Protein AF-A0A0N4T2N2-F1 (afdb_monomer_lite)

Sequence (114 aa):
MRLKLHIGTLETINTDWIQYIQQVPATKRQQEKDKYAQIVEDKRGILNLISEGKEVIITLNMYMDDSESVIQRLKEGEIKEQPTQITYYSTVNLPQLPLPTFSGNPMERTVEQL

Foldseek 3Di:
DVLVVVLVVLVVVLVVLVVVLVPDDPVCNVVSVVVLVVQCPDCCHSVNSSVVSVVVVVVVVVVVVVVVVVVVCVVVVVPDPPPPPPVPDPPPPDPDDDDPPDPDDPPPPDDDDD

Structure (mmCIF, N/CA/C/O backbone):
data_AF-A0A0N4T2N2-F1
#
_entry.id   AF-A0A0N4T2N2-F1
#
loop_
_atom_site.group_PDB
_atom_site.id
_atom_site.type_symbol
_atom_site.label_atom_id
_atom_site.label_alt_id
_atom_site.label_comp_id
_atom_site.label_asym_id
_atom_site.label_entity_id
_atom_site.label_seq_id
_atom_site.pdbx_PDB_ins_code
_atom_site.Cartn_x
_atom_site.Cartn_y
_atom_site.Cartn_z
_atom_site.occupancy
_atom_site.B_iso_or_equiv
_atom_site.auth_seq_id
_atom_site.auth_comp_id
_atom_site.auth_asym_id
_atom_site.auth_atom_id
_atom_site.pdbx_PDB_model_num
ATOM 1 N N . MET A 1 1 ? 7.256 11.215 -8.082 1.00 87.00 1 MET A N 1
ATOM 2 C CA . MET A 1 1 ? 6.055 10.454 -8.509 1.00 87.00 1 MET A CA 1
ATOM 3 C C . MET A 1 1 ? 4.861 10.764 -7.612 1.00 87.00 1 MET A C 1
ATOM 5 O O . MET A 1 1 ? 5.006 10.671 -6.400 1.00 87.00 1 MET A O 1
ATOM 9 N N . ARG A 1 2 ? 3.684 11.085 -8.179 1.00 95.00 2 ARG A N 1
ATOM 10 C CA . ARG A 1 2 ? 2.445 11.336 -7.403 1.00 95.00 2 ARG A CA 1
ATOM 11 C C . ARG A 1 2 ? 1.995 10.121 -6.583 1.00 95.00 2 ARG A C 1
ATOM 13 O O . ARG A 1 2 ? 1.518 10.290 -5.471 1.00 95.00 2 ARG A O 1
ATOM 20 N N . LEU A 1 3 ? 2.229 8.908 -7.089 1.00 95.81 3 LEU A N 1
ATOM 21 C CA . LEU A 1 3 ? 1.919 7.667 -6.373 1.00 95.81 3 LEU A CA 1
ATOM 22 C C . LEU A 1 3 ? 2.593 7.611 -4.992 1.00 95.81 3 LEU A C 1
ATOM 24 O O . LEU A 1 3 ? 1.928 7.310 -4.010 1.00 95.81 3 LEU A O 1
ATOM 28 N N . LYS A 1 4 ? 3.872 8.004 -4.893 1.00 97.19 4 LYS A N 1
ATOM 29 C CA . LYS A 1 4 ? 4.612 8.056 -3.619 1.00 97.19 4 LYS A CA 1
ATOM 30 C C . LYS A 1 4 ? 3.940 8.956 -2.581 1.00 97.19 4 LYS A C 1
ATOM 32 O O . LYS A 1 4 ? 3.894 8.592 -1.413 1.00 97.19 4 LYS A O 1
ATOM 37 N N . LEU A 1 5 ? 3.388 10.093 -3.010 1.00 97.88 5 LEU A N 1
ATOM 38 C CA . LEU A 1 5 ? 2.635 10.984 -2.126 1.00 97.88 5 LEU A CA 1
ATOM 39 C C . LEU A 1 5 ? 1.364 10.299 -1.607 1.00 97.88 5 LEU A C 1
ATOM 41 O O . LEU A 1 5 ? 1.116 10.318 -0.408 1.00 97.88 5 LEU A O 1
ATOM 45 N N . HIS A 1 6 ? 0.589 9.669 -2.493 1.00 97.50 6 HIS A N 1
ATOM 46 C CA . HIS A 1 6 ? -0.658 9.002 -2.111 1.00 97.50 6 HIS A CA 1
ATOM 47 C C . HIS A 1 6 ? -0.434 7.806 -1.182 1.00 97.50 6 HIS A C 1
ATOM 49 O O . HIS A 1 6 ? -1.182 7.654 -0.220 1.00 97.50 6 HIS A O 1
ATOM 55 N N . ILE A 1 7 ? 0.610 7.004 -1.414 1.00 98.19 7 ILE A N 1
ATOM 56 C CA . ILE A 1 7 ? 0.981 5.919 -0.496 1.00 98.19 7 ILE A CA 1
ATOM 57 C C . ILE A 1 7 ? 1.357 6.479 0.876 1.00 98.19 7 ILE A C 1
ATOM 59 O O . ILE A 1 7 ? 0.832 5.997 1.874 1.00 98.19 7 ILE A O 1
ATOM 63 N N . GLY A 1 8 ? 2.144 7.559 0.928 1.00 98.19 8 GLY A N 1
ATOM 64 C CA . GLY A 1 8 ? 2.445 8.240 2.191 1.00 98.19 8 GLY A CA 1
ATOM 65 C C . GLY A 1 8 ? 1.191 8.750 2.913 1.00 98.19 8 GLY A C 1
ATOM 66 O O . GLY A 1 8 ? 1.067 8.598 4.121 1.00 98.19 8 GLY A O 1
ATOM 67 N N . THR A 1 9 ? 0.209 9.295 2.185 1.00 98.25 9 THR A N 1
ATOM 68 C CA . THR A 1 9 ? -1.078 9.698 2.779 1.00 98.25 9 THR A CA 1
ATOM 69 C C . THR A 1 9 ? -1.837 8.509 3.373 1.00 98.25 9 THR A C 1
ATOM 71 O O . THR A 1 9 ? -2.384 8.633 4.466 1.00 98.25 9 THR A O 1
ATOM 74 N N . LEU A 1 10 ? -1.858 7.357 2.694 1.00 97.44 10 LEU A N 1
ATOM 75 C CA . LEU A 1 10 ? -2.494 6.147 3.224 1.00 97.44 10 LEU A CA 1
ATOM 76 C C . LEU A 1 10 ? -1.785 5.632 4.484 1.00 97.44 10 LEU A C 1
ATOM 78 O O . LEU A 1 10 ? -2.459 5.224 5.426 1.00 97.44 10 LEU A O 1
ATOM 82 N N . GLU A 1 11 ? -0.452 5.689 4.541 1.00 98.31 11 GLU A N 1
ATOM 83 C CA . GLU A 1 11 ? 0.316 5.327 5.741 1.00 98.31 11 GLU A CA 1
ATOM 84 C C . GLU A 1 11 ? -0.035 6.215 6.940 1.00 98.31 11 GLU A C 1
ATOM 86 O O . GLU A 1 11 ? -0.254 5.706 8.045 1.00 98.31 11 GLU A O 1
ATOM 91 N N . THR A 1 12 ? -0.144 7.529 6.718 1.00 98.56 12 THR A N 1
ATOM 92 C CA . THR A 1 12 ? -0.568 8.476 7.756 1.00 98.56 12 THR A CA 1
ATOM 93 C C . THR A 1 12 ? -1.989 8.175 8.221 1.00 98.56 12 THR A C 1
ATOM 95 O O . THR A 1 12 ? -2.200 7.992 9.414 1.00 98.56 12 THR A O 1
ATOM 98 N N . ILE A 1 13 ? -2.946 8.018 7.298 1.00 97.81 13 ILE A N 1
ATOM 99 C CA . ILE A 1 13 ? -4.345 7.697 7.635 1.00 97.81 13 ILE A CA 1
ATOM 100 C C . ILE A 1 13 ? -4.437 6.395 8.437 1.00 97.81 13 ILE A C 1
ATOM 102 O O . ILE A 1 13 ? -5.177 6.320 9.417 1.00 97.81 13 ILE A O 1
ATOM 106 N N . ASN A 1 14 ? -3.683 5.367 8.044 1.00 97.88 14 ASN A N 1
ATOM 107 C CA . ASN A 1 14 ? -3.653 4.098 8.760 1.00 97.88 14 ASN A CA 1
ATOM 108 C C . ASN A 1 14 ? -3.132 4.272 10.196 1.00 97.88 14 ASN A C 1
ATOM 110 O O . ASN A 1 14 ? -3.710 3.739 11.142 1.00 97.88 14 ASN A O 1
ATOM 114 N N . THR A 1 15 ? -2.064 5.055 10.362 1.00 98.38 15 THR A N 1
ATOM 115 C CA . THR A 1 15 ? -1.478 5.364 11.674 1.00 98.38 15 THR A CA 1
ATOM 116 C C . THR A 1 15 ? -2.457 6.146 12.550 1.00 98.38 15 THR A C 1
ATOM 118 O O . THR A 1 15 ? -2.694 5.763 13.698 1.00 98.38 15 THR A O 1
ATOM 121 N N . ASP A 1 16 ? -3.086 7.181 11.993 1.00 98.19 16 ASP A N 1
ATOM 122 C CA . ASP A 1 16 ? -4.072 8.016 12.680 1.00 98.19 16 ASP A CA 1
ATOM 123 C C . ASP A 1 16 ? -5.287 7.195 13.130 1.00 98.19 16 ASP A C 1
ATOM 125 O O . ASP A 1 16 ? -5.786 7.374 14.243 1.00 98.19 16 ASP A O 1
ATOM 129 N N . TRP A 1 17 ? -5.745 6.244 12.309 1.00 97.50 17 TRP A N 1
ATOM 130 C CA . TRP A 1 17 ? -6.850 5.360 12.677 1.00 97.50 17 TRP A CA 1
ATOM 131 C C . TRP A 1 17 ? -6.463 4.415 13.823 1.00 97.50 17 TRP A C 1
ATOM 133 O O . TRP A 1 17 ? -7.205 4.286 14.800 1.00 97.50 17 TRP A O 1
ATOM 143 N N . ILE A 1 18 ? -5.274 3.806 13.775 1.00 97.69 18 ILE A N 1
ATOM 144 C CA . ILE A 1 18 ? -4.772 2.974 14.880 1.00 97.69 18 ILE A CA 1
ATOM 145 C C . ILE A 1 18 ? -4.702 3.793 16.177 1.00 97.69 18 ILE A C 1
ATOM 147 O O . ILE A 1 18 ? -5.155 3.331 17.229 1.00 97.69 18 ILE A O 1
ATOM 151 N N . GLN A 1 19 ? -4.191 5.023 16.105 1.00 98.31 19 GLN A N 1
ATOM 152 C CA . GLN A 1 19 ? -4.119 5.927 17.249 1.00 98.31 19 GLN A CA 1
ATOM 153 C C . GLN A 1 19 ? -5.516 6.292 17.773 1.00 98.31 19 GLN A C 1
ATOM 155 O O . GLN A 1 19 ? -5.755 6.236 18.981 1.00 98.31 19 GLN A O 1
ATOM 160 N N . TYR A 1 20 ? -6.467 6.595 16.888 1.00 98.00 20 TYR A N 1
ATOM 161 C CA . TYR A 1 20 ? -7.859 6.853 17.255 1.00 98.00 20 TYR A CA 1
ATOM 162 C C . TYR A 1 20 ? -8.465 5.681 18.043 1.00 98.00 20 TYR A C 1
ATOM 164 O O . TYR A 1 20 ? -9.015 5.883 19.126 1.00 98.00 20 TYR A O 1
ATOM 172 N N . ILE A 1 21 ? -8.294 4.442 17.569 1.00 97.81 21 ILE A N 1
ATOM 173 C CA . ILE A 1 21 ? -8.802 3.232 18.243 1.00 97.81 21 ILE A CA 1
ATOM 174 C C . ILE A 1 21 ? -8.226 3.089 19.662 1.00 97.81 21 ILE A C 1
ATOM 176 O O . ILE A 1 21 ? -8.903 2.616 20.580 1.00 97.81 21 ILE A O 1
ATOM 180 N N . GLN A 1 22 ? -6.975 3.492 19.877 1.00 96.50 22 GLN A N 1
ATOM 181 C CA . GLN A 1 22 ? -6.362 3.459 21.206 1.00 96.50 22 GLN A CA 1
ATOM 182 C C . GLN A 1 22 ? -6.959 4.519 22.143 1.00 96.50 22 GLN A C 1
ATOM 184 O O . GLN A 1 22 ? -7.133 4.255 23.336 1.00 96.50 22 GLN A O 1
ATOM 189 N N . GLN A 1 23 ? -7.315 5.685 21.602 1.00 97.06 23 GLN A N 1
ATOM 190 C CA . GLN A 1 23 ? -7.826 6.831 22.356 1.00 97.06 23 GLN A CA 1
ATOM 191 C C . GLN A 1 23 ? -9.327 6.758 22.665 1.00 97.06 23 GLN A C 1
ATOM 193 O O . GLN A 1 23 ? -9.778 7.379 23.629 1.00 97.06 23 GLN A O 1
ATOM 198 N N . VAL A 1 24 ? -10.118 6.000 21.897 1.00 96.88 24 VAL A N 1
ATOM 199 C CA . VAL A 1 24 ? -11.556 5.880 22.176 1.00 96.88 24 VAL A CA 1
ATOM 200 C C . VAL A 1 24 ? -11.839 5.182 23.519 1.00 96.88 24 VAL A C 1
ATOM 202 O O . VAL A 1 24 ? -11.059 4.326 23.968 1.00 96.88 24 VAL A O 1
ATOM 205 N N . PRO A 1 25 ? -12.987 5.493 24.161 1.00 97.62 25 PRO A N 1
ATOM 206 C CA . PRO A 1 25 ? -13.425 4.816 25.377 1.00 97.62 25 PRO A CA 1
ATOM 207 C C . PRO A 1 25 ? -13.490 3.295 25.211 1.00 97.62 25 PRO A C 1
ATOM 209 O O . PRO A 1 25 ? -13.866 2.789 24.151 1.00 97.62 25 PRO A O 1
ATOM 212 N N . ALA A 1 26 ? -13.203 2.556 26.287 1.00 95.19 26 ALA A N 1
ATOM 213 C CA . ALA A 1 26 ? -13.185 1.089 26.274 1.00 95.19 26 ALA A CA 1
ATOM 214 C C . ALA A 1 26 ? -14.503 0.470 25.771 1.00 95.19 26 ALA A C 1
ATOM 216 O O . ALA A 1 26 ? -14.473 -0.541 25.075 1.00 95.19 26 ALA A O 1
ATOM 217 N N . THR A 1 27 ? -15.639 1.120 26.042 1.00 95.94 27 THR A N 1
ATOM 218 C CA . THR A 1 27 ? -16.972 0.698 25.582 1.00 95.94 27 THR A CA 1
ATOM 219 C C . THR A 1 27 ? -17.142 0.722 24.062 1.00 95.94 27 THR A C 1
ATOM 221 O O . THR A 1 27 ? -17.963 -0.025 23.543 1.00 95.94 27 THR A O 1
ATOM 224 N N . LYS A 1 28 ? -16.375 1.551 23.339 1.00 95.94 28 LYS A N 1
ATOM 225 C CA . LYS A 1 28 ? -16.406 1.659 21.866 1.00 95.94 28 LYS A CA 1
ATOM 226 C C . LYS A 1 28 ? -15.194 1.024 21.187 1.00 95.94 28 LYS A C 1
ATOM 228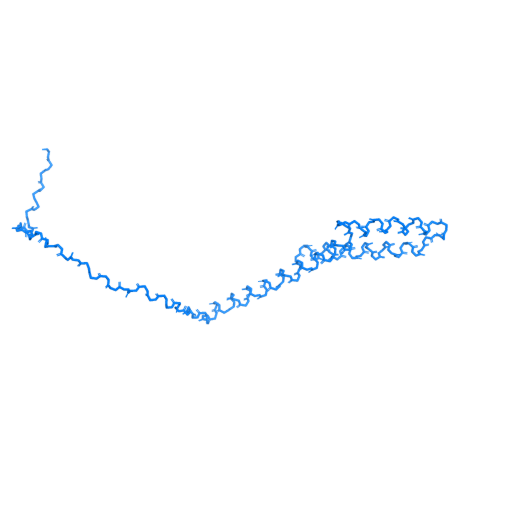 O O . LYS A 1 28 ? -15.238 0.730 19.998 1.00 95.94 28 LYS A O 1
ATOM 233 N N . ARG A 1 29 ? -14.112 0.789 21.932 1.00 96.50 29 ARG A N 1
ATOM 234 C CA . ARG A 1 29 ? -12.836 0.305 21.391 1.00 96.50 29 ARG A CA 1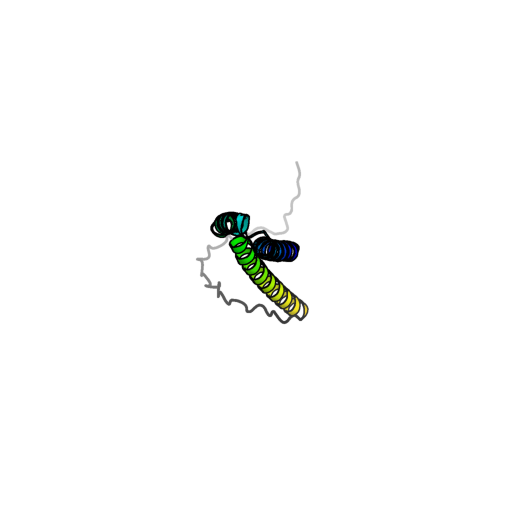
ATOM 235 C C . ARG A 1 29 ? -12.960 -1.003 20.617 1.00 96.50 29 ARG A C 1
ATOM 237 O O . ARG A 1 29 ? -12.337 -1.125 19.571 1.00 96.50 29 ARG A O 1
ATOM 244 N N . GLN A 1 30 ? -13.734 -1.967 21.118 1.00 97.12 30 GLN A N 1
ATOM 245 C CA . GLN A 1 30 ? -13.895 -3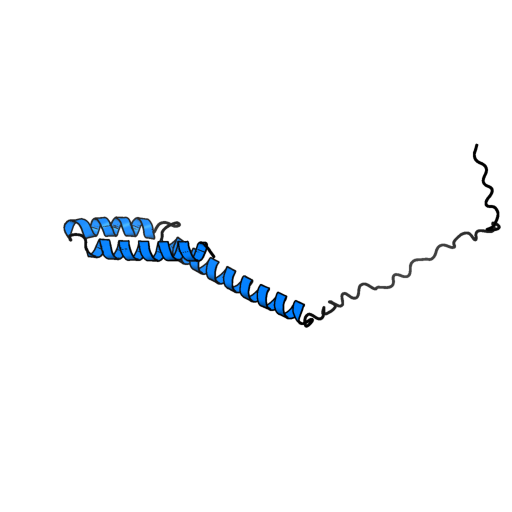.245 20.420 1.00 97.12 30 GLN A CA 1
ATOM 246 C C . GLN A 1 30 ? -14.601 -3.055 19.073 1.00 97.12 30 GLN A C 1
ATOM 248 O O . GLN A 1 30 ? -14.102 -3.514 18.057 1.00 97.12 30 GLN A O 1
ATOM 253 N N . GLN A 1 31 ? -15.678 -2.268 19.048 1.00 97.19 31 GLN A N 1
ATOM 254 C CA . GLN A 1 31 ? -16.400 -1.952 17.818 1.00 97.19 31 GLN A CA 1
ATOM 255 C C . GLN A 1 31 ? -15.500 -1.274 16.770 1.00 97.19 31 GLN A C 1
ATOM 257 O O . GLN A 1 31 ? -15.573 -1.603 15.589 1.00 97.19 31 GLN A O 1
ATOM 262 N N . GLU A 1 32 ? -14.649 -0.329 17.179 1.00 97.69 32 GLU A N 1
ATOM 263 C CA . GLU A 1 32 ? -13.728 0.339 16.249 1.00 97.69 32 GLU A CA 1
ATOM 264 C C . GLU A 1 32 ? -12.608 -0.593 15.757 1.00 97.69 32 GLU A C 1
ATOM 266 O O . GLU A 1 32 ? -12.218 -0.513 14.592 1.00 97.69 32 GLU A O 1
ATOM 271 N N . LYS A 1 33 ? -12.138 -1.529 16.596 1.00 97.44 33 LYS A N 1
ATOM 272 C CA . LYS A 1 33 ? -11.216 -2.593 16.167 1.00 97.44 33 LYS A CA 1
ATOM 273 C C . LYS A 1 33 ? -11.848 -3.508 15.124 1.00 97.44 33 LYS A C 1
ATOM 275 O O . LYS A 1 33 ? -11.189 -3.819 14.139 1.00 97.44 33 LYS A O 1
ATOM 280 N N . ASP A 1 34 ? -13.103 -3.901 15.319 1.00 97.56 34 ASP A N 1
ATOM 281 C CA . ASP A 1 34 ? -13.799 -4.799 14.396 1.00 97.56 34 ASP A CA 1
ATOM 282 C C . ASP A 1 34 ? -14.002 -4.131 13.024 1.00 97.56 34 ASP A C 1
ATOM 284 O O . ASP A 1 34 ? -13.773 -4.754 11.990 1.00 97.56 34 ASP A O 1
ATOM 288 N N . LYS A 1 35 ? -14.338 -2.831 12.995 1.00 96.62 35 LYS A N 1
ATOM 289 C CA . LYS A 1 35 ? -14.399 -2.045 11.746 1.00 96.62 35 LYS A CA 1
ATOM 290 C C . LYS A 1 35 ? -13.046 -1.979 11.039 1.00 96.62 35 LYS A C 1
ATOM 292 O O . LYS A 1 35 ? -12.978 -2.143 9.824 1.00 96.62 35 LYS A O 1
ATOM 297 N N . TYR A 1 36 ? -11.978 -1.724 11.792 1.00 97.50 36 TYR A N 1
ATOM 298 C CA . TYR A 1 36 ? -10.630 -1.679 11.235 1.00 97.50 36 TYR A CA 1
ATOM 299 C C . TYR A 1 36 ? -10.212 -3.042 10.668 1.00 97.50 36 TYR A C 1
ATOM 301 O O . TYR A 1 36 ? -9.705 -3.100 9.552 1.00 97.50 36 TYR A O 1
ATOM 309 N N . ALA A 1 37 ? -10.491 -4.136 11.383 1.00 96.62 37 ALA A N 1
ATOM 310 C CA . ALA A 1 37 ? -10.215 -5.492 10.913 1.00 96.62 37 ALA A 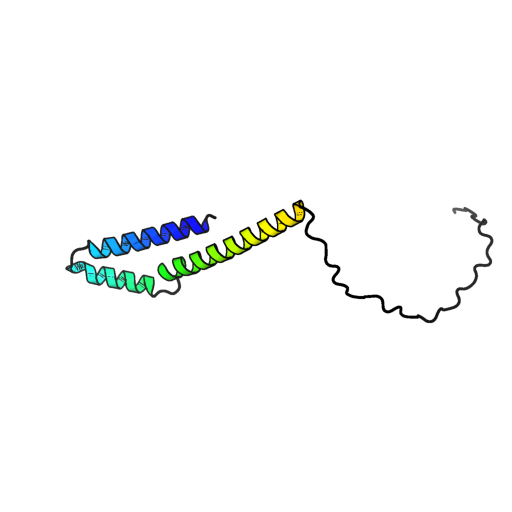CA 1
ATOM 311 C C . ALA A 1 37 ? -10.921 -5.787 9.580 1.00 96.62 37 ALA A C 1
ATOM 313 O O . ALA A 1 37 ? -10.264 -6.225 8.641 1.00 96.62 37 ALA A O 1
ATOM 314 N N . GLN A 1 38 ? -12.206 -5.433 9.447 1.00 96.50 38 GLN A N 1
ATOM 315 C CA . GLN A 1 38 ? -12.945 -5.597 8.187 1.00 96.50 38 GLN A CA 1
ATOM 316 C C . GLN A 1 38 ? -12.294 -4.857 7.010 1.00 96.50 38 GLN A C 1
ATOM 318 O O . GLN A 1 38 ? -12.231 -5.389 5.905 1.00 96.50 38 GLN A O 1
ATOM 323 N N . ILE A 1 39 ? -11.795 -3.637 7.232 1.00 94.94 39 ILE A N 1
ATOM 324 C CA . ILE A 1 39 ? -11.120 -2.856 6.184 1.00 94.94 39 ILE A CA 1
ATOM 325 C C . ILE A 1 39 ? -9.755 -3.453 5.837 1.00 94.94 39 ILE A C 1
ATOM 327 O O . ILE A 1 39 ? -9.351 -3.409 4.680 1.00 94.94 39 ILE A O 1
ATOM 331 N N . VAL A 1 40 ? -9.024 -3.974 6.820 1.00 94.19 40 VAL A N 1
ATOM 332 C CA . VAL A 1 40 ? -7.695 -4.561 6.605 1.00 94.19 40 VAL A CA 1
ATOM 333 C C . VAL A 1 40 ? -7.770 -5.911 5.895 1.00 94.19 40 VAL A C 1
ATOM 335 O O . VAL A 1 40 ? -6.910 -6.202 5.067 1.00 94.19 40 VAL A O 1
ATOM 338 N N . GLU A 1 41 ? -8.782 -6.719 6.202 1.00 94.25 41 GLU A N 1
ATOM 339 C CA . GLU A 1 41 ? -9.004 -8.028 5.579 1.00 94.25 41 GLU A CA 1
ATOM 340 C C . GLU A 1 41 ? -9.512 -7.923 4.134 1.00 94.25 41 GLU A C 1
ATOM 342 O O . GLU A 1 41 ? -9.365 -8.870 3.357 1.00 94.25 41 GLU A O 1
ATOM 347 N N . ASP A 1 42 ? -10.078 -6.777 3.742 1.00 95.31 42 ASP A N 1
ATOM 348 C CA . ASP A 1 42 ? -10.489 -6.547 2.362 1.00 95.31 42 ASP A CA 1
ATOM 349 C C . ASP A 1 42 ? -9.287 -6.604 1.402 1.00 95.31 42 ASP A C 1
ATOM 351 O O . ASP A 1 42 ? -8.199 -6.077 1.657 1.00 95.31 42 ASP A O 1
ATOM 355 N N . LYS A 1 43 ? -9.484 -7.211 0.228 1.00 93.31 43 LYS A N 1
ATOM 356 C CA . LYS A 1 43 ? -8.424 -7.326 -0.787 1.00 93.31 43 LYS A CA 1
ATOM 357 C C . LYS A 1 43 ? -7.946 -5.955 -1.277 1.00 93.31 43 LYS A C 1
ATOM 359 O O . LYS A 1 43 ? -6.774 -5.798 -1.592 1.00 93.31 43 LYS A O 1
ATOM 364 N N . ARG A 1 44 ? -8.838 -4.964 -1.327 1.00 93.38 44 ARG A N 1
ATOM 365 C CA . ARG A 1 44 ? -8.525 -3.554 -1.607 1.00 93.38 44 ARG A CA 1
ATOM 366 C C . ARG A 1 44 ? -8.400 -2.737 -0.317 1.00 93.38 44 ARG A C 1
ATOM 368 O O . ARG A 1 44 ? -8.491 -1.511 -0.349 1.00 93.38 44 ARG A O 1
ATOM 375 N N . GLY A 1 45 ? -8.178 -3.415 0.803 1.00 95.88 45 GLY A N 1
ATOM 376 C CA . GLY A 1 45 ? -7.926 -2.835 2.105 1.00 95.88 45 GLY A CA 1
ATOM 377 C C . GLY A 1 45 ? -6.667 -1.980 2.133 1.00 95.88 45 GLY A C 1
ATOM 378 O O . GLY A 1 45 ? -5.745 -2.140 1.330 1.00 95.88 45 GLY A O 1
ATOM 379 N N . ILE A 1 46 ? -6.621 -1.062 3.097 1.00 96.19 46 ILE A N 1
ATOM 380 C CA . ILE A 1 46 ? -5.583 -0.028 3.172 1.00 96.19 46 ILE A CA 1
ATOM 381 C C . ILE A 1 46 ? -4.161 -0.603 3.244 1.00 96.19 46 ILE A C 1
ATOM 383 O O . ILE A 1 46 ? -3.264 -0.077 2.588 1.00 96.19 46 ILE A O 1
ATOM 387 N N . LEU A 1 47 ? -3.950 -1.710 3.969 1.00 96.38 47 LEU A N 1
ATOM 388 C CA . LEU A 1 47 ? -2.629 -2.340 4.076 1.00 96.38 47 LEU A CA 1
ATOM 389 C C . LEU A 1 47 ? -2.179 -2.969 2.754 1.00 96.38 47 LEU A C 1
ATOM 391 O O . LEU A 1 47 ? -1.023 -2.799 2.370 1.00 96.38 47 LEU A O 1
ATOM 395 N N . ASN A 1 48 ? -3.093 -3.627 2.035 1.00 97.19 48 ASN A N 1
ATOM 396 C CA . ASN A 1 48 ? -2.800 -4.200 0.722 1.00 97.19 48 ASN A CA 1
ATOM 397 C C . ASN A 1 48 ? -2.459 -3.094 -0.282 1.00 97.19 48 ASN A C 1
ATOM 399 O O . ASN A 1 48 ? -1.436 -3.176 -0.955 1.00 97.19 48 ASN A O 1
ATOM 403 N N . LEU A 1 49 ? -3.237 -2.005 -0.304 1.00 96.81 49 LEU A N 1
ATOM 404 C CA . LEU A 1 49 ? -2.969 -0.852 -1.170 1.00 96.81 49 LEU A CA 1
ATOM 405 C C . LEU A 1 49 ? -1.617 -0.187 -0.876 1.00 96.81 49 LEU A C 1
ATOM 407 O O . LEU A 1 49 ? -0.896 0.173 -1.807 1.00 96.81 49 LEU A O 1
ATOM 411 N N . ILE A 1 50 ? -1.253 -0.029 0.402 1.00 97.94 50 ILE A N 1
ATOM 412 C CA . ILE A 1 50 ? 0.065 0.492 0.794 1.00 97.94 50 ILE A CA 1
ATOM 413 C C . ILE A 1 50 ? 1.173 -0.452 0.316 1.00 97.94 50 ILE A C 1
ATOM 415 O O . ILE A 1 50 ? 2.156 0.014 -0.260 1.00 97.94 50 ILE A O 1
ATOM 419 N N . SER A 1 51 ? 1.023 -1.760 0.542 1.00 97.50 51 SER A N 1
ATOM 420 C CA . SER A 1 51 ? 2.023 -2.762 0.164 1.00 97.50 51 SER A CA 1
ATOM 421 C C . SER A 1 51 ? 2.236 -2.803 -1.349 1.00 97.50 51 SER A C 1
ATOM 423 O O . SER A 1 51 ? 3.353 -2.598 -1.819 1.00 97.50 51 SER A O 1
ATOM 425 N N . GLU A 1 52 ? 1.167 -2.995 -2.124 1.00 97.25 52 GLU A N 1
ATOM 426 C CA . GLU A 1 52 ? 1.223 -3.022 -3.590 1.00 97.25 52 GLU A CA 1
ATOM 427 C C . GLU A 1 52 ? 1.769 -1.703 -4.150 1.00 97.25 52 GLU A C 1
ATOM 429 O O . GLU A 1 52 ? 2.605 -1.689 -5.052 1.00 97.25 52 GLU A O 1
ATOM 434 N N . GLY A 1 53 ? 1.349 -0.575 -3.575 1.00 97.44 53 GLY A N 1
ATOM 435 C CA . GLY A 1 53 ? 1.841 0.737 -3.965 1.00 97.44 53 GLY A CA 1
ATOM 436 C C . GLY A 1 53 ? 3.345 0.909 -3.759 1.00 97.44 53 GLY A C 1
ATOM 437 O O . GLY A 1 53 ? 4.009 1.492 -4.618 1.00 97.44 53 GLY A O 1
ATOM 438 N N . LYS A 1 54 ? 3.900 0.396 -2.654 1.00 98.12 54 LYS A N 1
ATOM 439 C CA . LYS A 1 54 ? 5.350 0.413 -2.402 1.00 98.12 54 LYS A CA 1
ATOM 440 C C . LYS A 1 54 ? 6.112 -0.427 -3.418 1.00 98.12 54 LYS A C 1
ATOM 442 O O . LYS A 1 54 ? 7.091 0.073 -3.967 1.00 98.12 54 LYS A O 1
ATOM 447 N N . GLU A 1 55 ? 5.635 -1.631 -3.717 1.00 98.25 55 GLU A N 1
ATOM 448 C CA . GLU A 1 55 ? 6.246 -2.509 -4.726 1.00 98.25 55 GLU A CA 1
ATOM 449 C C . GLU A 1 55 ? 6.280 -1.847 -6.110 1.00 98.25 55 GLU A C 1
ATOM 451 O O . GLU A 1 55 ? 7.314 -1.831 -6.784 1.00 98.25 55 GLU A O 1
ATOM 456 N N . VAL A 1 56 ? 5.179 -1.202 -6.513 1.00 98.12 56 VAL A N 1
ATOM 457 C CA . VAL A 1 56 ? 5.120 -0.437 -7.767 1.00 98.12 56 VAL A CA 1
ATOM 458 C C . VAL A 1 56 ? 6.106 0.732 -7.755 1.00 98.12 56 VAL A C 1
ATOM 460 O O . VAL A 1 56 ? 6.787 0.965 -8.752 1.00 98.12 56 VAL A O 1
ATOM 463 N N . ILE A 1 57 ? 6.216 1.472 -6.646 1.00 98.00 57 ILE A N 1
ATOM 464 C CA . ILE A 1 57 ? 7.176 2.581 -6.531 1.00 98.00 57 ILE A CA 1
ATOM 465 C C . ILE A 1 57 ? 8.616 2.078 -6.651 1.00 98.00 57 ILE A C 1
ATOM 467 O O . ILE A 1 57 ? 9.402 2.702 -7.360 1.00 98.00 57 ILE A O 1
ATOM 471 N N . ILE A 1 58 ? 8.962 0.975 -5.983 1.00 98.19 58 ILE A N 1
ATOM 472 C CA . ILE A 1 58 ? 10.301 0.375 -6.051 1.00 98.19 58 ILE A CA 1
ATOM 473 C C . ILE A 1 58 ? 10.611 -0.034 -7.489 1.00 98.19 58 ILE A C 1
ATOM 475 O O . ILE A 1 58 ? 11.621 0.397 -8.038 1.00 98.19 58 ILE A O 1
ATOM 479 N N . THR A 1 59 ? 9.701 -0.779 -8.118 1.00 98.12 59 THR A N 1
ATOM 480 C CA . THR A 1 59 ? 9.864 -1.265 -9.493 1.00 98.12 59 THR A CA 1
ATOM 481 C C . THR A 1 59 ? 10.060 -0.106 -10.470 1.00 98.12 59 THR A C 1
ATOM 483 O O . THR A 1 59 ? 10.967 -0.129 -11.296 1.00 98.12 59 THR A O 1
ATOM 486 N N . LEU A 1 60 ? 9.245 0.946 -10.358 1.00 97.19 60 LEU A N 1
ATOM 487 C CA . LEU A 1 60 ? 9.365 2.121 -11.221 1.00 97.19 60 LEU A CA 1
ATOM 488 C C . LEU A 1 60 ? 10.679 2.875 -11.006 1.00 97.19 60 LEU A C 1
ATOM 490 O O . LEU A 1 60 ? 11.279 3.292 -11.991 1.00 97.19 60 LEU A O 1
ATOM 494 N N . ASN A 1 61 ? 11.136 3.031 -9.760 1.00 96.88 61 ASN A N 1
ATOM 495 C CA . ASN A 1 61 ? 12.426 3.669 -9.494 1.00 96.88 61 ASN A CA 1
ATOM 496 C C . ASN A 1 61 ? 13.574 2.856 -10.103 1.00 96.88 61 ASN A C 1
ATOM 498 O O . ASN A 1 61 ? 14.405 3.439 -10.783 1.00 96.88 61 ASN A O 1
ATOM 502 N N . MET A 1 62 ? 13.564 1.525 -9.956 1.00 97.44 62 MET A N 1
ATOM 503 C CA . MET A 1 62 ? 14.576 0.658 -10.574 1.00 97.44 62 MET A CA 1
ATOM 504 C C . MET A 1 62 ? 14.661 0.879 -12.090 1.00 97.44 62 MET A C 1
ATOM 506 O O . MET A 1 62 ? 15.740 1.113 -12.622 1.00 97.44 62 MET A O 1
ATOM 510 N N . TYR A 1 63 ? 13.520 0.890 -12.788 1.00 97.19 63 TYR A N 1
ATOM 511 C CA . TYR A 1 63 ? 13.504 1.145 -14.232 1.00 97.19 63 TYR A CA 1
ATOM 512 C C . TYR A 1 63 ? 13.921 2.570 -14.606 1.00 97.19 63 TYR A C 1
ATOM 514 O O . TYR A 1 63 ? 14.515 2.767 -15.668 1.00 97.19 63 TYR A O 1
ATOM 522 N N . MET A 1 64 ? 13.590 3.569 -13.783 1.00 95.75 64 MET A N 1
ATOM 523 C CA . MET A 1 64 ? 14.035 4.946 -14.001 1.00 95.75 64 MET A CA 1
ATOM 524 C C . MET A 1 64 ? 15.558 5.053 -13.887 1.00 95.75 64 MET A C 1
ATOM 526 O O . MET A 1 64 ? 16.174 5.637 -14.776 1.00 95.75 64 MET A O 1
ATOM 530 N N . ASP A 1 65 ? 16.145 4.436 -12.862 1.00 96.06 65 ASP A N 1
ATOM 531 C CA . ASP A 1 65 ? 17.590 4.425 -12.622 1.00 96.06 65 ASP A CA 1
ATOM 532 C C . ASP A 1 65 ? 18.332 3.682 -13.751 1.00 96.06 65 ASP A C 1
ATOM 534 O O . ASP A 1 65 ? 19.303 4.196 -14.313 1.00 96.06 65 ASP A O 1
ATOM 538 N N . ASP A 1 66 ? 17.826 2.512 -14.163 1.00 95.81 66 ASP A N 1
ATOM 539 C CA . ASP A 1 66 ? 18.365 1.750 -15.298 1.00 95.81 66 ASP A CA 1
ATOM 540 C C . ASP A 1 66 ? 18.310 2.567 -16.597 1.00 95.81 66 ASP A C 1
ATOM 542 O O . ASP A 1 66 ? 19.277 2.622 -17.362 1.00 95.81 66 ASP A O 1
ATOM 546 N N . SER A 1 67 ? 17.184 3.241 -16.846 1.00 95.12 67 SER A N 1
ATOM 547 C CA . SER A 1 67 ? 17.005 4.077 -18.037 1.00 95.12 67 SER A CA 1
ATOM 548 C C . SER A 1 67 ? 17.954 5.275 -18.032 1.00 95.12 67 SER A C 1
ATOM 550 O O . SER A 1 67 ? 18.534 5.600 -19.068 1.00 95.12 67 SER A O 1
ATOM 552 N N . GLU A 1 68 ? 18.146 5.924 -16.883 1.00 96.31 68 GLU A N 1
ATOM 553 C CA . GLU A 1 68 ? 19.092 7.030 -16.730 1.00 96.31 68 GLU A CA 1
ATOM 554 C C . GLU A 1 68 ? 20.534 6.566 -16.979 1.00 96.31 68 GLU A C 1
ATOM 556 O O . GLU A 1 68 ? 21.262 7.215 -17.735 1.00 96.31 68 GLU A O 1
ATOM 561 N N . SER A 1 69 ? 20.914 5.398 -16.453 1.00 93.25 69 SER A N 1
ATOM 562 C CA . SER A 1 69 ? 22.219 4.780 -16.713 1.00 93.25 69 SER A CA 1
ATOM 563 C C . SER A 1 69 ? 22.441 4.495 -18.203 1.00 93.25 69 SER A C 1
ATOM 565 O O . SER A 1 69 ? 23.486 4.843 -18.761 1.00 93.25 69 SER A O 1
ATOM 567 N N . VAL A 1 70 ? 21.446 3.920 -18.889 1.00 94.19 70 VAL A N 1
ATOM 568 C CA . VAL A 1 70 ? 21.514 3.666 -20.338 1.00 94.19 70 VAL A CA 1
ATOM 569 C C . VAL A 1 70 ? 21.665 4.972 -21.119 1.00 94.19 70 VAL A C 1
ATOM 571 O O . VAL A 1 70 ? 22.518 5.062 -22.004 1.00 94.19 70 VAL A O 1
ATOM 574 N N . ILE A 1 71 ? 20.885 6.003 -20.781 1.00 94.12 71 ILE A N 1
ATOM 575 C CA . ILE A 1 71 ? 20.975 7.325 -21.416 1.00 94.12 71 ILE A CA 1
ATOM 576 C C . ILE A 1 71 ? 22.363 7.943 -21.205 1.00 94.12 71 ILE A C 1
ATOM 578 O O . ILE A 1 71 ? 22.905 8.543 -22.134 1.00 94.12 71 ILE A O 1
ATOM 582 N N . GLN A 1 72 ? 22.953 7.797 -20.018 1.00 93.50 72 GLN A N 1
ATOM 583 C CA . GLN A 1 72 ? 24.290 8.314 -19.729 1.00 93.50 72 GLN A CA 1
ATOM 584 C C . GLN A 1 72 ? 25.356 7.642 -20.605 1.00 93.50 72 GLN A C 1
ATOM 586 O O . GLN A 1 72 ? 26.108 8.333 -21.291 1.00 93.50 72 GLN A O 1
ATOM 591 N N . ARG A 1 73 ? 25.336 6.309 -20.699 1.00 91.75 73 ARG A N 1
ATOM 592 C CA . ARG A 1 73 ? 26.252 5.547 -21.566 1.00 91.75 73 ARG A CA 1
ATOM 593 C C . ARG A 1 73 ? 26.086 5.880 -23.051 1.00 91.75 73 ARG A C 1
ATOM 595 O O . ARG A 1 73 ? 27.067 5.875 -23.794 1.00 91.75 73 ARG A O 1
ATOM 602 N N . LEU A 1 74 ? 24.858 6.174 -23.498 1.00 90.19 74 LEU A N 1
ATOM 603 C CA . LEU A 1 74 ? 24.596 6.650 -24.864 1.00 90.19 74 LEU A CA 1
ATOM 604 C C . LEU A 1 74 ? 25.265 8.006 -25.116 1.00 90.19 74 LEU A C 1
ATOM 606 O O . LEU A 1 74 ? 25.888 8.191 -26.158 1.00 90.19 74 LEU A O 1
ATOM 610 N N . LYS A 1 75 ? 25.162 8.944 -24.166 1.00 90.31 75 LYS A N 1
ATOM 611 C CA . LYS A 1 75 ? 25.809 10.263 -24.267 1.00 90.31 75 LYS A CA 1
ATOM 612 C C . LYS A 1 75 ? 27.333 10.161 -24.288 1.00 90.31 75 LYS A C 1
ATOM 614 O O . LYS A 1 75 ? 27.981 10.935 -24.984 1.00 90.31 75 LYS A O 1
ATOM 619 N N . GLU A 1 76 ? 27.890 9.211 -23.546 1.00 90.38 76 GLU A N 1
ATOM 620 C CA . GLU A 1 76 ? 29.333 8.957 -23.465 1.00 90.38 76 GLU A CA 1
ATOM 621 C C . GLU A 1 76 ? 29.868 8.142 -24.659 1.00 90.38 76 GLU A C 1
ATOM 623 O O . GLU A 1 76 ? 31.077 7.969 -24.800 1.00 90.38 76 GLU A O 1
ATOM 628 N N . GLY A 1 77 ? 28.990 7.666 -25.553 1.00 80.69 77 GLY A N 1
ATOM 629 C CA . GLY A 1 77 ? 29.371 6.863 -26.720 1.00 80.69 77 GLY A CA 1
ATOM 630 C C . GLY A 1 77 ? 29.871 5.456 -26.364 1.00 80.69 77 GLY A C 1
ATOM 631 O O . GLY A 1 77 ? 30.500 4.794 -27.189 1.00 80.69 77 GLY A O 1
ATOM 632 N N . GLU A 1 78 ? 29.604 4.984 -25.143 1.00 69.00 78 GLU A N 1
ATOM 633 C CA . GLU A 1 78 ? 30.095 3.699 -24.629 1.00 69.00 78 GLU A CA 1
ATOM 634 C C . GLU A 1 78 ? 29.269 2.497 -25.088 1.00 69.00 78 GLU A C 1
ATOM 636 O O . GLU A 1 78 ? 29.722 1.350 -25.001 1.00 69.00 78 GLU A O 1
ATOM 641 N N . ILE A 1 79 ? 28.056 2.724 -25.594 1.00 62.88 79 ILE A N 1
ATOM 642 C CA . ILE A 1 79 ? 27.275 1.669 -26.238 1.00 62.88 79 ILE A CA 1
ATOM 643 C C . ILE A 1 79 ? 27.842 1.487 -27.643 1.00 62.88 79 ILE A C 1
ATOM 645 O O . ILE A 1 79 ? 27.324 1.984 -28.638 1.00 62.88 79 ILE A O 1
ATOM 649 N N . LYS A 1 80 ? 28.953 0.754 -27.713 1.00 60.22 80 LYS A N 1
ATOM 650 C CA . LYS A 1 80 ? 29.311 0.040 -28.931 1.00 60.22 80 LYS A CA 1
ATOM 651 C C . LYS A 1 80 ? 28.176 -0.944 -29.155 1.00 60.22 80 LYS A C 1
ATOM 653 O O . LYS A 1 80 ? 27.964 -1.809 -28.304 1.00 60.22 80 LYS A O 1
ATOM 658 N N . GLU A 1 81 ? 27.440 -0.809 -30.253 1.00 56.41 81 GLU A N 1
ATOM 659 C CA . GLU A 1 81 ? 26.654 -1.928 -30.756 1.00 56.41 81 GLU A CA 1
ATOM 660 C C . GLU A 1 81 ? 27.599 -3.132 -30.756 1.00 56.41 81 GLU A C 1
ATOM 662 O O . GLU A 1 81 ? 28.588 -3.149 -31.489 1.00 56.41 81 GLU A O 1
ATOM 667 N N . GLN A 1 82 ? 27.376 -4.114 -29.878 1.00 48.34 82 GLN A N 1
ATOM 668 C CA . GLN A 1 82 ? 27.867 -5.434 -30.218 1.00 48.34 82 GLN A CA 1
ATOM 669 C C . GLN A 1 82 ? 27.063 -5.782 -31.460 1.00 48.34 82 GLN A C 1
ATOM 671 O O . GLN A 1 82 ? 25.836 -5.877 -31.349 1.00 48.34 82 GLN A O 1
ATOM 676 N N . PRO A 1 83 ? 27.698 -5.943 -32.633 1.00 46.88 83 PRO A N 1
ATOM 677 C CA . PRO A 1 83 ? 26.987 -6.549 -33.726 1.00 46.88 83 PRO A CA 1
ATOM 678 C C . PRO A 1 83 ? 26.639 -7.927 -33.188 1.00 46.88 83 PRO A C 1
ATOM 680 O O . PRO A 1 83 ? 27.521 -8.753 -32.942 1.00 46.88 83 PRO A O 1
ATOM 683 N N . THR A 1 84 ? 25.357 -8.161 -32.924 1.00 48.47 84 THR A N 1
ATOM 684 C CA . THR A 1 84 ? 24.851 -9.520 -32.877 1.00 48.47 84 THR A CA 1
ATOM 685 C C . THR A 1 84 ? 25.193 -10.030 -34.265 1.00 48.47 84 THR A C 1
ATOM 687 O O . THR A 1 84 ? 24.557 -9.639 -35.241 1.00 48.47 84 THR A O 1
ATOM 690 N N . GLN A 1 85 ? 26.306 -10.755 -34.385 1.00 50.81 85 GLN A N 1
ATOM 691 C CA . GLN A 1 85 ? 26.739 -11.364 -35.631 1.00 50.81 85 GLN A CA 1
ATOM 692 C C . GLN A 1 85 ? 25.730 -12.464 -35.937 1.00 50.81 85 GLN A C 1
ATOM 694 O O . GLN A 1 85 ? 25.989 -13.650 -35.762 1.00 50.81 85 GLN A O 1
ATOM 699 N N . ILE A 1 86 ? 24.533 -12.071 -36.356 1.00 45.84 86 ILE A N 1
ATOM 700 C CA . ILE A 1 86 ? 23.703 -12.947 -37.140 1.00 45.84 86 ILE A CA 1
ATOM 701 C C . ILE A 1 86 ? 24.346 -12.887 -38.513 1.00 45.84 86 ILE A C 1
ATOM 703 O O . ILE A 1 86 ? 24.169 -11.931 -39.267 1.00 45.84 86 ILE A O 1
ATOM 707 N N . THR A 1 87 ? 25.194 -13.870 -38.788 1.00 45.34 87 THR A N 1
ATOM 708 C CA . THR A 1 87 ? 25.829 -14.072 -40.086 1.00 45.34 87 THR A CA 1
ATOM 709 C C . THR A 1 87 ? 24.747 -14.421 -41.113 1.00 45.34 87 THR A C 1
ATOM 711 O O . THR A 1 87 ? 24.595 -15.569 -41.514 1.00 45.34 87 THR A O 1
ATOM 714 N N . TYR A 1 88 ? 23.953 -13.439 -41.542 1.00 49.62 88 TYR A N 1
ATOM 715 C CA . TYR A 1 88 ? 22.998 -13.565 -42.643 1.00 49.62 88 TYR A CA 1
ATOM 716 C C . TYR A 1 88 ? 23.704 -13.357 -43.984 1.00 49.62 88 TYR A C 1
ATOM 718 O O . TYR A 1 88 ? 23.324 -12.500 -44.768 1.00 49.62 88 TYR A O 1
ATOM 726 N N . TYR A 1 89 ? 24.730 -14.152 -44.274 1.00 51.00 89 TYR A N 1
ATOM 727 C CA . TYR A 1 89 ? 25.230 -14.282 -45.643 1.00 51.00 89 TYR A CA 1
ATOM 728 C C . TYR A 1 89 ? 25.608 -15.737 -45.906 1.00 51.00 89 TYR A C 1
ATOM 730 O O . TYR A 1 89 ? 26.775 -16.087 -46.036 1.00 51.00 89 TYR A O 1
ATOM 738 N N . SER A 1 90 ? 24.601 -16.609 -46.009 1.00 55.94 90 SER A N 1
ATOM 739 C CA . SER A 1 90 ? 24.760 -17.738 -46.926 1.00 55.94 90 SER A CA 1
ATOM 740 C C . SER A 1 90 ? 24.663 -17.165 -48.332 1.00 55.94 90 SER A C 1
ATOM 742 O O . SER A 1 90 ? 23.589 -16.751 -48.763 1.00 55.94 90 SER A O 1
ATOM 744 N N . THR A 1 91 ? 25.789 -17.090 -49.037 1.00 60.66 91 THR A N 1
ATOM 745 C CA . THR A 1 91 ? 25.799 -16.805 -50.472 1.00 60.66 91 THR A CA 1
ATOM 746 C C . THR A 1 91 ? 25.052 -17.934 -51.177 1.00 60.66 91 THR A C 1
ATOM 748 O O . THR A 1 91 ? 25.587 -19.022 -51.381 1.00 60.66 91 THR A O 1
ATOM 751 N N . VAL A 1 92 ? 23.785 -17.702 -51.514 1.00 62.69 92 VAL A N 1
ATOM 752 C CA . VAL A 1 92 ? 23.016 -18.630 -52.342 1.00 62.69 92 VAL A CA 1
ATOM 753 C C . VAL A 1 92 ? 23.468 -18.422 -53.784 1.00 62.69 92 VAL A C 1
ATOM 755 O O . VAL A 1 92 ? 23.180 -17.392 -54.391 1.00 62.69 92 VAL A O 1
ATOM 758 N N . ASN A 1 93 ? 24.199 -19.392 -54.332 1.00 67.62 93 ASN A N 1
ATOM 759 C CA . ASN A 1 93 ? 24.498 -19.436 -55.761 1.00 67.62 93 ASN A CA 1
ATOM 760 C C . ASN A 1 93 ? 23.202 -19.745 -56.520 1.00 67.62 93 ASN A C 1
ATOM 762 O O . ASN A 1 93 ? 22.775 -20.897 -56.587 1.00 67.62 93 ASN A O 1
ATOM 766 N N . LEU A 1 94 ? 22.558 -18.712 -57.063 1.00 72.00 94 LEU A N 1
ATOM 767 C CA . LEU A 1 94 ? 21.414 -18.879 -57.953 1.00 72.00 94 LEU A CA 1
ATOM 768 C C . LEU A 1 94 ? 21.902 -19.247 -59.363 1.00 72.00 94 LEU A C 1
ATOM 770 O O . LEU A 1 94 ? 22.897 -18.680 -59.825 1.00 72.00 94 LEU A O 1
ATOM 774 N N . PRO A 1 95 ? 21.214 -20.159 -60.071 1.00 69.81 95 PRO A N 1
ATOM 775 C CA . PRO A 1 95 ? 21.499 -20.408 -61.475 1.00 69.81 95 PRO A CA 1
ATOM 776 C C . PRO A 1 95 ? 21.292 -19.113 -62.270 1.00 69.81 95 PRO A C 1
ATOM 778 O O . PRO A 1 95 ? 20.202 -18.543 -62.294 1.00 69.81 95 PRO A O 1
ATOM 781 N N . GLN A 1 96 ? 22.365 -18.633 -62.896 1.00 71.06 96 GLN A N 1
ATOM 782 C CA . GLN A 1 96 ? 22.336 -17.447 -63.744 1.00 71.06 96 GLN A CA 1
ATOM 783 C C . GLN A 1 96 ? 21.653 -17.810 -65.066 1.00 71.06 96 GLN A C 1
ATOM 785 O O . GLN A 1 96 ? 22.151 -18.646 -65.820 1.00 71.06 96 GLN A O 1
ATOM 790 N N . LEU A 1 97 ? 20.506 -17.190 -65.342 1.00 74.06 97 LEU A N 1
ATOM 791 C CA . LEU A 1 97 ? 19.897 -17.233 -66.669 1.00 74.06 97 LEU A CA 1
ATOM 792 C C . LEU A 1 97 ? 20.692 -16.309 -67.602 1.00 74.06 97 LEU A C 1
ATOM 794 O O . LEU A 1 97 ? 20.983 -15.175 -67.213 1.00 74.06 97 LEU A O 1
ATOM 798 N N . PRO A 1 98 ? 21.046 -16.751 -68.821 1.00 72.88 98 PRO A N 1
ATOM 799 C CA . PRO A 1 98 ? 21.713 -15.884 -69.777 1.00 72.88 98 PRO A CA 1
ATOM 800 C C . PRO A 1 98 ? 20.788 -14.713 -70.115 1.00 72.88 98 PRO A C 1
ATOM 802 O O . PRO A 1 98 ? 19.663 -14.905 -70.578 1.00 72.88 98 PRO A O 1
ATOM 805 N N . LEU A 1 99 ? 21.260 -13.494 -69.862 1.00 71.38 99 LEU A N 1
ATOM 806 C CA . LEU A 1 99 ? 20.559 -12.296 -70.300 1.00 71.38 99 LEU A CA 1
ATOM 807 C C . LEU A 1 99 ? 20.698 -12.182 -71.825 1.00 71.38 99 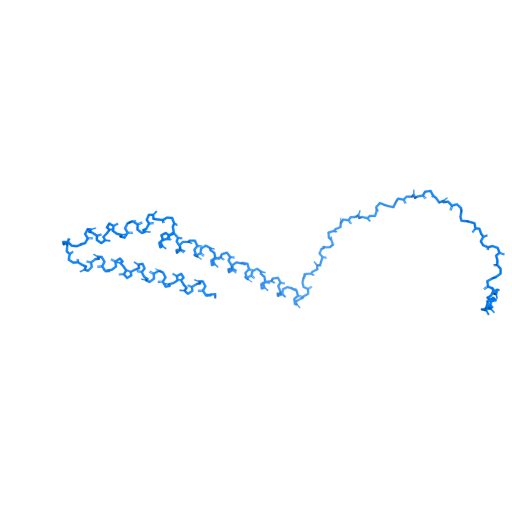LEU A C 1
ATOM 809 O O . LEU A 1 99 ? 21.806 -12.363 -72.341 1.00 71.38 99 LEU A O 1
ATOM 813 N N . PRO A 1 100 ? 19.616 -11.867 -72.558 1.00 69.06 100 PRO A N 1
ATOM 814 C CA . PRO A 1 100 ? 19.739 -11.515 -73.960 1.00 69.06 100 PRO A CA 1
ATOM 815 C C . PRO A 1 100 ? 20.665 -10.304 -74.076 1.00 69.06 100 PRO A C 1
ATOM 817 O O . PRO A 1 100 ? 20.462 -9.281 -73.420 1.00 69.06 100 PRO A O 1
ATOM 820 N N . THR A 1 101 ? 21.702 -10.422 -74.898 1.00 66.69 101 THR A N 1
ATOM 821 C CA . THR A 1 101 ? 22.560 -9.291 -75.229 1.00 66.69 101 THR A CA 1
ATOM 822 C C . THR A 1 101 ? 21.738 -8.283 -76.026 1.00 66.69 101 THR A C 1
ATOM 824 O O . THR A 1 101 ? 21.246 -8.573 -77.114 1.00 66.69 101 THR A O 1
ATOM 827 N N . PHE A 1 102 ? 21.563 -7.085 -75.472 1.00 68.12 102 PHE A N 1
ATOM 828 C CA . PHE A 1 102 ? 21.003 -5.960 -76.209 1.00 68.12 102 PHE A CA 1
ATOM 829 C C . PHE A 1 102 ? 21.973 -5.597 -77.341 1.00 68.12 102 PHE A C 1
ATOM 831 O O . PHE A 1 102 ? 23.080 -5.130 -77.085 1.00 68.12 102 PHE A O 1
ATOM 838 N N . SER A 1 103 ? 21.575 -5.851 -78.587 1.00 63.34 103 SER A N 1
ATOM 839 C CA . SER A 1 103 ? 22.354 -5.528 -79.790 1.00 63.34 103 SER A CA 1
ATOM 840 C C . SER A 1 103 ? 22.003 -4.161 -80.393 1.00 63.34 103 SER A C 1
ATOM 842 O O . SER A 1 103 ? 22.433 -3.851 -81.502 1.00 63.34 103 SER A O 1
ATOM 844 N N . GLY A 1 104 ? 21.215 -3.342 -79.689 1.00 66.75 104 GLY A N 1
ATOM 845 C CA . GLY A 1 104 ? 20.815 -2.013 -80.147 1.00 66.75 104 GLY A CA 1
ATOM 846 C C . GLY A 1 104 ? 21.907 -0.959 -79.942 1.00 66.75 104 GLY A C 1
ATOM 847 O O . GLY A 1 104 ? 22.653 -0.991 -78.963 1.00 66.75 104 GLY A O 1
ATOM 848 N N . ASN A 1 105 ? 21.994 0.003 -80.862 1.00 64.00 105 ASN A N 1
ATOM 849 C CA . ASN A 1 105 ? 22.891 1.150 -80.742 1.00 64.00 105 ASN A CA 1
ATOM 850 C C . ASN A 1 105 ? 22.350 2.115 -79.659 1.00 64.00 105 ASN A C 1
ATOM 852 O O . ASN A 1 105 ? 21.229 2.603 -79.806 1.0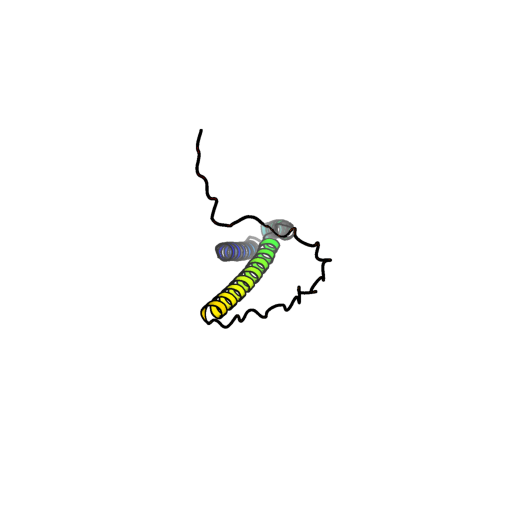0 64.00 105 ASN A O 1
ATOM 856 N N . PRO A 1 106 ? 23.096 2.428 -78.581 1.00 59.97 106 PRO A N 1
ATOM 857 C CA . PRO A 1 106 ? 22.598 3.215 -77.442 1.00 59.97 106 PRO A CA 1
ATOM 858 C C . PRO A 1 106 ? 22.224 4.680 -77.750 1.00 59.97 106 PRO A C 1
ATOM 860 O O . PRO A 1 106 ? 21.782 5.391 -76.849 1.00 59.97 106 PRO A O 1
ATOM 863 N N . MET A 1 107 ? 22.390 5.144 -78.994 1.00 56.62 107 MET A N 1
ATOM 864 C CA . MET A 1 107 ? 22.152 6.534 -79.407 1.00 56.62 107 MET A CA 1
ATOM 865 C C . MET A 1 107 ? 20.863 6.767 -80.213 1.00 56.62 107 MET A C 1
ATOM 867 O O . MET A 1 107 ? 20.571 7.917 -80.536 1.00 56.62 107 MET A O 1
ATOM 871 N N . GLU A 1 108 ? 20.045 5.750 -80.495 1.00 56.25 108 GLU A N 1
ATOM 872 C CA . GLU A 1 108 ? 18.725 5.967 -81.115 1.00 56.25 108 GLU A CA 1
ATOM 873 C C . GLU A 1 108 ? 17.679 6.355 -80.062 1.00 56.25 108 GLU A C 1
ATOM 875 O O . GLU A 1 108 ? 16.748 5.623 -79.738 1.00 56.25 108 GLU A O 1
ATOM 880 N N . ARG A 1 109 ? 17.848 7.553 -79.495 1.00 49.91 109 ARG A N 1
ATOM 881 C CA . ARG A 1 109 ? 16.782 8.248 -78.774 1.00 49.91 109 ARG A CA 1
ATOM 882 C C . ARG A 1 109 ? 15.996 9.078 -79.793 1.00 49.91 109 ARG A C 1
ATOM 884 O O . ARG A 1 109 ? 16.196 10.286 -79.883 1.00 49.91 109 ARG A O 1
ATOM 891 N N . THR A 1 110 ? 15.117 8.444 -80.566 1.00 41.62 110 THR A N 1
ATOM 892 C CA . THR A 1 110 ? 14.165 9.185 -81.403 1.00 41.62 110 THR A CA 1
ATOM 893 C C . THR A 1 110 ? 12.986 9.594 -80.533 1.00 41.62 110 THR A C 1
ATOM 895 O O . THR A 1 110 ? 12.183 8.772 -80.096 1.00 41.62 110 THR A O 1
ATOM 898 N N . VAL A 1 111 ? 12.938 10.884 -80.220 1.00 48.88 111 VAL A N 1
ATOM 899 C CA . VAL A 1 111 ? 11.753 11.552 -79.695 1.00 48.88 111 VAL A CA 1
ATOM 900 C C . VAL A 1 111 ? 10.827 11.778 -80.881 1.00 48.88 111 VAL A C 1
ATOM 902 O O . VAL A 1 111 ? 11.142 12.621 -81.709 1.00 48.88 111 VAL A O 1
ATOM 905 N N . GLU A 1 112 ? 9.694 11.090 -80.947 1.00 35.31 112 GLU A N 1
ATOM 906 C CA . GLU A 1 112 ? 8.523 11.605 -81.659 1.00 35.31 112 GLU A CA 1
ATOM 907 C C . GLU A 1 112 ? 7.277 11.344 -80.809 1.00 35.31 112 GLU A C 1
ATOM 909 O O . GLU A 1 112 ? 6.818 10.218 -80.627 1.00 35.31 112 GLU A O 1
ATOM 914 N N . GLN A 1 113 ? 6.800 12.435 -80.209 1.00 39.47 113 GLN A N 1
ATOM 915 C CA . GLN A 1 113 ? 5.434 12.590 -79.737 1.00 39.47 113 GLN A CA 1
ATOM 916 C C . GLN A 1 113 ? 4.560 12.881 -80.961 1.00 39.47 113 GLN A C 1
ATOM 918 O O . GLN A 1 113 ? 4.755 13.925 -81.585 1.00 39.47 113 GLN A O 1
ATOM 923 N N . LEU A 1 114 ? 3.632 11.975 -81.279 1.00 39.34 114 LEU A N 1
ATOM 924 C CA . LEU A 1 114 ? 2.190 12.193 -81.507 1.00 39.34 114 LEU A CA 1
ATOM 925 C C . LEU A 1 114 ? 1.543 10.899 -82.013 1.00 39.34 114 LEU A C 1
ATOM 927 O O . LEU A 1 114 ? 1.954 10.404 -83.083 1.00 39.34 114 LEU A O 1
#

pLDDT: mean 83.67, std 19.1, range [35.31, 98.56]

Organism: Brugia pahangi (NCBI:txid6280)

Radius of gyration: 36.49 Å; chains: 1; bounding box: 47×33×108 Å

Secondary structure (DSSP, 8-state):
-HHHHHHHHHHHHHHHHHHHHHHS-HHHHHHHHHHHHHHHHSTT-HHHHHHHHHHHHHHHHHHHHHHHHHHHHHHTT----------------PPPPPPPP--S-TT-------